Protein AF-A0A941UUK5-F1 (afdb_monomer_lite)

Structure (mmCIF, N/CA/C/O backbone):
data_AF-A0A941UUK5-F1
#
_entry.id   AF-A0A941UUK5-F1
#
loop_
_atom_site.group_PDB
_atom_site.id
_atom_site.type_symbol
_atom_site.label_atom_id
_atom_site.label_alt_id
_atom_site.label_comp_id
_atom_site.label_asym_id
_atom_site.label_entity_id
_atom_site.label_seq_id
_atom_site.pdbx_PDB_ins_code
_atom_site.Cartn_x
_atom_site.Cartn_y
_atom_site.Cartn_z
_atom_site.occupancy
_atom_site.B_iso_or_equiv
_atom_site.auth_seq_id
_atom_site.auth_comp_id
_atom_site.auth_asym_id
_atom_site.auth_atom_id
_atom_site.pdbx_PDB_model_num
ATOM 1 N N . TYR A 1 1 ? -1.372 -1.825 -14.843 1.00 86.50 1 TYR A N 1
ATOM 2 C CA . TYR A 1 1 ? -0.779 -2.396 -13.615 1.00 86.50 1 TYR A CA 1
ATOM 3 C C . TYR A 1 1 ? -0.607 -1.377 -12.485 1.00 86.50 1 TYR A C 1
ATOM 5 O O . TYR A 1 1 ? -0.896 -1.722 -11.349 1.00 86.50 1 TYR A O 1
ATOM 13 N N . TYR A 1 2 ? -0.252 -0.115 -12.772 1.00 86.19 2 TYR A N 1
ATOM 14 C CA . TYR A 1 2 ? 0.010 0.925 -11.758 1.00 86.19 2 TYR A CA 1
ATOM 15 C C . TYR A 1 2 ? -1.061 1.099 -10.662 1.00 86.19 2 TYR A C 1
ATOM 17 O O . TYR A 1 2 ? -0.736 1.144 -9.480 1.00 86.19 2 TYR A O 1
ATOM 25 N N . PHE A 1 3 ? -2.349 1.121 -11.027 1.00 86.19 3 PHE A N 1
ATOM 26 C CA . PHE A 1 3 ? -3.446 1.306 -10.064 1.00 86.19 3 PHE A CA 1
ATOM 27 C C . PHE A 1 3 ? -3.475 0.260 -8.939 1.00 86.19 3 PHE A C 1
ATOM 29 O O . PHE A 1 3 ? -3.938 0.561 -7.843 1.00 86.19 3 PHE A O 1
ATOM 36 N N . LYS A 1 4 ? -2.952 -0.951 -9.179 1.00 85.44 4 LYS A N 1
ATOM 37 C CA . LYS A 1 4 ? -2.885 -2.010 -8.163 1.00 85.44 4 LYS A CA 1
ATOM 38 C C . LYS A 1 4 ? -1.909 -1.673 -7.042 1.00 85.44 4 LYS A C 1
ATOM 40 O O . LYS A 1 4 ? -2.146 -2.052 -5.902 1.00 85.44 4 LYS A O 1
ATOM 45 N N . LEU A 1 5 ? -0.850 -0.923 -7.346 1.00 86.62 5 LEU A N 1
ATOM 46 C CA . LEU A 1 5 ? 0.115 -0.461 -6.348 1.00 86.62 5 LEU A CA 1
ATOM 47 C C . LEU A 1 5 ? -0.445 0.681 -5.499 1.00 86.62 5 LEU A C 1
ATOM 49 O O . LEU A 1 5 ? -0.083 0.803 -4.333 1.00 86.62 5 LEU A O 1
ATOM 53 N N . MET A 1 6 ? -1.368 1.460 -6.066 1.00 84.19 6 MET A N 1
ATOM 54 C CA . MET A 1 6 ? -2.060 2.552 -5.377 1.00 84.19 6 MET A CA 1
ATOM 55 C C . MET A 1 6 ? -3.230 2.069 -4.503 1.00 84.19 6 MET A C 1
ATOM 57 O O . MET A 1 6 ? -3.720 2.815 -3.659 1.00 84.19 6 MET A O 1
ATOM 61 N N . ALA A 1 7 ? -3.675 0.820 -4.670 1.00 78.25 7 ALA A N 1
ATOM 62 C CA . ALA A 1 7 ? -4.775 0.217 -3.917 1.00 78.25 7 ALA A CA 1
ATOM 63 C C . ALA A 1 7 ? -4.321 -0.337 -2.548 1.00 78.25 7 ALA A C 1
ATOM 65 O O . ALA A 1 7 ? -4.520 -1.512 -2.236 1.00 78.25 7 ALA A O 1
ATOM 66 N N . GLY A 1 8 ? -3.685 0.506 -1.734 1.00 73.25 8 GLY A N 1
ATOM 67 C CA . GLY A 1 8 ? -3.277 0.166 -0.369 1.00 73.25 8 GLY A CA 1
ATOM 68 C C . GLY A 1 8 ? -4.446 0.206 0.620 1.00 73.25 8 GLY A C 1
ATOM 69 O O . GLY A 1 8 ? -5.397 0.975 0.460 1.00 73.25 8 GLY A O 1
ATOM 70 N N . LYS A 1 9 ? -4.371 -0.607 1.678 1.00 75.94 9 LYS A N 1
ATOM 71 C CA . LYS A 1 9 ? -5.340 -0.562 2.782 1.00 75.94 9 LYS A CA 1
ATOM 72 C C . LYS A 1 9 ? -5.107 0.709 3.592 1.00 75.94 9 LYS A C 1
ATOM 74 O O . LYS A 1 9 ? -4.053 0.823 4.190 1.00 75.94 9 LYS A O 1
ATOM 79 N N . ASP A 1 10 ? -6.090 1.606 3.657 1.00 85.31 10 ASP A N 1
ATOM 80 C CA . ASP A 1 10 ? -6.024 2.837 4.455 1.00 85.31 10 ASP A CA 1
ATOM 81 C C . ASP A 1 10 ? -6.807 2.770 5.765 1.00 85.31 10 ASP A C 1
ATOM 83 O O . ASP A 1 10 ? -7.985 2.423 5.771 1.00 85.31 10 ASP A O 1
ATOM 87 N N . GLU A 1 11 ? -6.154 3.124 6.872 1.00 88.69 11 GLU A N 1
ATOM 88 C CA . GLU A 1 11 ? -6.708 3.177 8.221 1.00 88.69 11 GLU A CA 1
ATOM 89 C C . GLU A 1 11 ? -7.934 4.090 8.292 1.00 88.69 11 GLU A C 1
ATOM 91 O O . GLU A 1 11 ? -8.930 3.721 8.920 1.00 88.69 11 GLU A O 1
ATOM 96 N N . TYR A 1 12 ? -7.916 5.230 7.593 1.00 90.88 12 TYR A N 1
ATOM 97 C CA . TYR A 1 12 ? -9.076 6.124 7.533 1.00 90.88 12 TYR A CA 1
ATOM 98 C C . TYR A 1 12 ? -10.260 5.485 6.796 1.00 90.88 12 TYR A C 1
ATOM 100 O O . TYR A 1 12 ? -11.416 5.685 7.173 1.00 90.88 12 TYR A O 1
ATOM 108 N N . GLU A 1 13 ? -9.992 4.691 5.756 1.00 90.44 13 GLU A N 1
ATOM 109 C CA . GLU A 1 13 ? -11.035 3.987 5.007 1.00 90.44 13 GLU A CA 1
ATOM 110 C C . GLU A 1 13 ? -11.588 2.794 5.794 1.00 90.44 13 GLU A C 1
ATOM 112 O O . GLU A 1 13 ? -12.802 2.599 5.848 1.00 90.44 13 GLU A O 1
ATOM 117 N N . VAL A 1 14 ? -10.722 2.050 6.489 1.00 89.94 14 VAL A N 1
ATOM 118 C CA . VAL A 1 14 ? -11.133 1.000 7.433 1.00 89.94 14 VAL A CA 1
ATOM 119 C C . VAL A 1 14 ? -12.033 1.586 8.515 1.00 89.94 14 VAL A C 1
ATOM 121 O O . VAL A 1 14 ? -13.084 1.013 8.803 1.00 89.94 14 VAL A O 1
ATOM 124 N N . ALA A 1 15 ? -11.653 2.734 9.079 1.00 92.19 15 ALA A N 1
ATOM 125 C CA . ALA A 1 15 ? -12.443 3.430 10.082 1.00 92.19 15 ALA A CA 1
ATOM 126 C C . ALA A 1 15 ? -13.823 3.820 9.534 1.00 92.19 15 ALA A C 1
ATOM 128 O O . ALA A 1 15 ? -14.835 3.478 10.145 1.00 92.19 15 ALA A O 1
ATOM 129 N N . ARG A 1 16 ? -13.876 4.426 8.338 1.00 92.69 16 ARG A N 1
ATOM 130 C CA . ARG A 1 16 ? -15.130 4.791 7.662 1.00 92.69 16 ARG A CA 1
ATOM 131 C C . ARG A 1 16 ? -16.044 3.582 7.456 1.00 92.69 16 ARG A C 1
ATOM 133 O O . ARG A 1 16 ? -17.231 3.677 7.748 1.00 92.69 16 ARG A O 1
ATOM 140 N N . LEU A 1 17 ? -15.508 2.454 6.988 1.00 90.44 17 LEU A N 1
ATOM 141 C CA . LEU A 1 17 ? -16.277 1.222 6.767 1.00 90.44 17 LEU A CA 1
ATOM 142 C C . LEU A 1 17 ? -16.849 0.626 8.063 1.00 90.44 17 LEU A C 1
ATOM 144 O O . LEU A 1 17 ? -17.898 -0.006 8.029 1.00 90.44 17 LEU A O 1
ATOM 148 N N . HIS A 1 18 ? -16.190 0.829 9.207 1.00 87.31 18 HIS A N 1
ATOM 149 C CA . HIS A 1 18 ? -16.689 0.355 10.504 1.00 87.31 18 HIS A CA 1
ATOM 150 C C . HIS A 1 18 ? -17.625 1.358 11.195 1.00 87.31 18 HIS A C 1
ATOM 152 O O . HIS A 1 18 ? -18.377 0.976 12.096 1.00 87.31 18 HIS A O 1
ATOM 158 N N . SER A 1 19 ? -17.595 2.634 10.797 1.00 89.06 19 SER A N 1
ATOM 159 C CA . SER A 1 19 ? -18.375 3.703 11.426 1.00 89.06 19 SER A CA 1
ATOM 160 C C . SER A 1 19 ? -19.549 4.220 10.588 1.00 89.06 19 SER A C 1
ATOM 162 O O . SER A 1 19 ? -20.345 4.991 11.116 1.00 89.06 19 SER A O 1
ATOM 164 N N . ASN A 1 20 ? -19.684 3.826 9.317 1.00 86.44 20 ASN A N 1
ATOM 165 C CA . ASN A 1 20 ? -20.728 4.323 8.405 1.00 86.44 20 ASN A CA 1
ATOM 166 C C . ASN A 1 20 ? -22.153 3.817 8.702 1.00 86.44 20 ASN A C 1
ATOM 168 O O . ASN A 1 20 ? -23.089 4.259 8.050 1.00 86.44 20 ASN A O 1
ATOM 172 N N . GLY A 1 21 ? -22.326 2.912 9.666 1.00 83.94 21 GLY A N 1
ATOM 173 C CA . GLY A 1 21 ? -23.629 2.352 10.037 1.00 83.94 21 GLY A CA 1
ATOM 174 C C . GLY A 1 21 ? -23.920 1.004 9.382 1.00 83.94 21 GLY A C 1
ATOM 175 O O . GLY A 1 21 ? -24.414 0.120 10.078 1.00 83.94 21 GLY A O 1
ATOM 176 N N . ASP A 1 22 ? -23.500 0.794 8.131 1.00 88.25 22 ASP A N 1
ATOM 177 C CA . ASP A 1 22 ? -23.718 -0.459 7.388 1.00 88.25 22 ASP A CA 1
ATOM 178 C C . ASP A 1 22 ? -23.191 -1.682 8.141 1.00 88.25 22 ASP A C 1
ATOM 180 O O . ASP A 1 22 ? -23.836 -2.727 8.180 1.00 88.25 22 ASP A O 1
ATOM 184 N N . PHE A 1 23 ? -22.018 -1.551 8.771 1.00 87.06 23 PHE A N 1
ATOM 185 C CA . PHE A 1 23 ? -21.443 -2.625 9.578 1.00 87.06 23 PHE A CA 1
ATOM 186 C C . PHE A 1 23 ? -22.370 -3.038 10.726 1.00 87.06 23 PHE A C 1
ATOM 188 O O . PHE A 1 23 ? -22.579 -4.227 10.935 1.00 87.06 23 PHE A O 1
ATOM 195 N N . LEU A 1 24 ? -22.952 -2.077 11.452 1.00 84.69 24 LEU A N 1
ATOM 196 C CA . LEU A 1 24 ? -23.868 -2.404 12.544 1.00 84.69 24 LEU A CA 1
ATOM 197 C C . LEU A 1 24 ? -25.200 -2.938 12.045 1.00 84.69 24 LEU A C 1
ATOM 199 O O . LEU A 1 24 ? -25.714 -3.857 12.667 1.00 84.69 24 LEU A O 1
ATOM 203 N N . ALA A 1 25 ? -25.735 -2.383 10.957 1.00 87.19 25 ALA A N 1
ATOM 204 C CA . ALA A 1 25 ? -26.975 -2.873 10.367 1.00 87.19 25 ALA A CA 1
ATOM 205 C C . ALA A 1 25 ? -26.843 -4.361 10.011 1.00 87.19 25 ALA A C 1
ATOM 207 O O . ALA A 1 25 ? -27.662 -5.170 10.421 1.00 87.19 25 ALA A O 1
ATOM 208 N N . ARG A 1 26 ? -25.726 -4.750 9.382 1.00 88.62 26 ARG A N 1
ATOM 209 C CA . ARG A 1 26 ? -25.441 -6.159 9.068 1.00 88.62 26 ARG A CA 1
ATOM 210 C C . ARG A 1 26 ? -25.321 -7.054 10.298 1.00 88.62 26 ARG A C 1
ATOM 212 O O . ARG A 1 26 ? -25.679 -8.221 10.216 1.00 88.62 26 ARG A O 1
ATOM 219 N N . ILE A 1 27 ? -24.772 -6.544 11.400 1.00 87.88 27 ILE A N 1
ATOM 220 C CA . ILE A 1 27 ? -24.703 -7.303 12.654 1.00 87.88 27 ILE A CA 1
ATOM 221 C C . ILE A 1 27 ? -26.108 -7.457 13.247 1.00 87.88 27 ILE A C 1
ATOM 223 O O . ILE A 1 27 ? -26.466 -8.562 13.632 1.00 87.88 27 ILE A O 1
ATOM 227 N N . ALA A 1 28 ? -26.903 -6.387 13.277 1.00 87.19 28 ALA A N 1
ATOM 228 C CA . ALA A 1 28 ? -28.270 -6.421 13.793 1.00 87.19 28 ALA A CA 1
ATOM 229 C C . ALA A 1 28 ? -29.183 -7.357 12.980 1.00 87.19 28 ALA A C 1
ATOM 231 O O . ALA A 1 28 ? -30.036 -8.018 13.557 1.00 87.19 28 ALA A O 1
ATOM 232 N N . ASP A 1 29 ? -28.966 -7.465 11.666 1.00 90.75 29 ASP A N 1
ATOM 233 C CA . ASP A 1 29 ? -29.703 -8.398 10.802 1.00 90.75 29 ASP A CA 1
ATOM 234 C C . ASP A 1 29 ? -29.306 -9.870 11.020 1.00 90.75 29 ASP A C 1
ATOM 236 O O . ASP A 1 29 ? -30.082 -10.772 10.713 1.00 90.75 29 ASP A O 1
ATOM 240 N N . GLN A 1 30 ? -28.083 -10.139 11.490 1.00 91.12 30 GLN A N 1
ATOM 241 C CA . GLN A 1 30 ? -27.553 -11.504 11.639 1.00 91.12 30 GLN A CA 1
ATOM 242 C C . GLN A 1 30 ? -27.680 -12.062 13.056 1.00 91.12 30 GLN A C 1
ATOM 244 O O . GLN A 1 30 ? -27.651 -13.281 13.229 1.00 91.12 30 GLN A O 1
ATOM 249 N N . PHE A 1 31 ? -27.765 -11.195 14.062 1.00 88.62 31 PHE A N 1
ATOM 250 C CA . PHE A 1 31 ? -27.729 -11.582 15.466 1.00 88.62 31 PHE A CA 1
ATOM 251 C C . PHE A 1 31 ? -28.928 -10.997 16.211 1.00 88.62 31 PHE A C 1
ATOM 253 O O . PHE A 1 31 ? -29.133 -9.786 16.226 1.00 88.62 31 PHE A O 1
ATOM 260 N N . GLU A 1 32 ? -29.689 -11.867 16.870 1.00 83.75 32 GLU A N 1
ATOM 261 C CA . GLU A 1 32 ? -30.807 -11.490 17.736 1.00 83.75 32 GLU A CA 1
ATOM 262 C C . GLU A 1 32 ? -30.351 -11.349 19.202 1.00 83.75 32 GLU A C 1
ATOM 264 O O . GLU A 1 32 ? -29.431 -12.035 19.653 1.00 83.75 32 GLU A O 1
ATOM 269 N N . GLY A 1 33 ? -31.030 -10.486 19.965 1.00 83.12 33 GLY A N 1
ATOM 270 C CA . GLY A 1 33 ? -30.818 -10.314 21.407 1.00 83.12 33 GLY A CA 1
ATOM 271 C C . GLY A 1 33 ? -29.714 -9.323 21.797 1.00 83.12 33 GLY A C 1
ATOM 272 O O . GLY A 1 33 ? -29.219 -8.547 20.981 1.00 83.12 33 GLY A O 1
ATOM 273 N N . ASP A 1 34 ? -29.346 -9.336 23.080 1.00 81.50 34 ASP A N 1
ATOM 274 C CA . ASP A 1 34 ? -28.306 -8.464 23.630 1.00 81.50 34 ASP A CA 1
ATOM 275 C C . ASP A 1 34 ? -26.912 -9.008 23.288 1.00 81.50 34 ASP A C 1
ATOM 277 O O . ASP A 1 34 ? -26.465 -10.019 23.834 1.00 81.50 34 ASP A O 1
ATOM 281 N N . TYR A 1 35 ? -26.188 -8.322 22.402 1.00 84.56 35 TYR A N 1
ATOM 282 C CA . TYR A 1 35 ? -24.817 -8.679 22.035 1.00 84.56 35 TYR A CA 1
ATOM 283 C C . TYR A 1 35 ? -23.822 -7.563 22.354 1.00 84.56 35 TYR A C 1
ATOM 285 O O . TYR A 1 35 ? -24.109 -6.369 22.280 1.00 84.56 35 TYR A O 1
ATOM 293 N N . THR A 1 36 ? -22.591 -7.963 22.676 1.00 84.81 36 THR A N 1
ATOM 294 C CA . THR A 1 36 ? -21.471 -7.037 22.874 1.00 84.81 36 THR A CA 1
ATOM 295 C C . THR A 1 36 ? -20.460 -7.198 21.752 1.00 84.81 36 THR A C 1
ATOM 297 O O . THR A 1 36 ? -19.913 -8.277 21.538 1.00 84.81 36 THR A O 1
ATOM 300 N N . LEU A 1 37 ? -20.159 -6.102 21.059 1.00 88.25 37 LEU A N 1
ATOM 301 C CA . LEU A 1 37 ? -19.158 -6.098 19.999 1.00 88.25 37 LEU A CA 1
ATOM 302 C C . LEU A 1 37 ? -17.749 -5.984 20.572 1.00 88.25 37 LEU A C 1
ATOM 304 O O . LEU A 1 37 ? -17.434 -5.027 21.288 1.00 88.25 37 LEU A O 1
ATOM 308 N N . ARG A 1 38 ? -16.889 -6.925 20.187 1.00 90.50 38 ARG A N 1
ATOM 309 C CA . ARG A 1 38 ? -15.451 -6.888 20.454 1.00 90.50 38 ARG A CA 1
ATOM 310 C C . ARG A 1 38 ? -14.680 -6.831 19.141 1.00 90.50 38 ARG A C 1
ATOM 312 O O . ARG A 1 38 ? -14.993 -7.539 18.188 1.00 90.50 38 ARG A O 1
ATOM 319 N N . TYR A 1 39 ? -13.677 -5.965 19.092 1.00 90.56 39 TYR A N 1
ATOM 320 C CA . TYR A 1 39 ? -12.850 -5.711 17.919 1.00 90.56 39 TYR A CA 1
ATOM 321 C C . TYR A 1 39 ? -11.468 -6.330 18.118 1.00 90.56 39 TYR A C 1
ATOM 323 O O . TYR A 1 39 ? -10.744 -5.952 19.033 1.00 90.56 39 TYR A O 1
ATOM 331 N N . ASN A 1 40 ? -11.075 -7.244 17.231 1.00 91.44 40 ASN A N 1
ATOM 332 C CA . ASN A 1 40 ? -9.739 -7.842 17.232 1.00 91.44 40 ASN A CA 1
ATOM 333 C C . ASN A 1 40 ? -8.820 -7.073 16.281 1.00 91.44 40 ASN A C 1
ATOM 335 O O . ASN A 1 40 ? -8.871 -7.269 15.063 1.00 91.44 40 ASN A O 1
ATOM 339 N N . LEU A 1 41 ? -7.989 -6.187 16.830 1.00 89.88 41 LEU A N 1
ATOM 340 C CA . LEU A 1 41 ? -7.166 -5.251 16.063 1.00 89.88 41 LEU A CA 1
ATOM 341 C C . LEU A 1 41 ? -5.688 -5.397 16.411 1.00 89.88 41 LEU A C 1
ATOM 343 O O . LEU A 1 41 ? -5.326 -5.684 17.545 1.00 89.88 41 LEU A O 1
ATOM 347 N N . ALA A 1 42 ? -4.829 -5.125 15.436 1.00 88.88 42 ALA A N 1
ATOM 348 C CA . ALA A 1 42 ? -3.413 -4.858 15.658 1.00 88.88 42 ALA A CA 1
ATOM 349 C C . ALA A 1 42 ? -3.147 -3.418 15.190 1.00 88.88 42 ALA A C 1
ATOM 351 O O . ALA A 1 42 ? -2.904 -3.208 14.000 1.00 88.88 42 ALA A O 1
ATOM 352 N N . PRO A 1 43 ? -3.308 -2.408 16.069 1.00 85.44 43 PRO A N 1
ATOM 353 C CA . PRO A 1 43 ? -3.156 -1.010 15.680 1.00 85.44 43 PRO A CA 1
ATOM 354 C C . PRO A 1 43 ? -1.726 -0.732 15.195 1.00 85.44 43 PRO A C 1
ATOM 356 O O . PRO A 1 43 ? -0.783 -1.015 15.930 1.00 85.44 43 PRO A O 1
ATOM 359 N N . PRO A 1 44 ? -1.533 -0.149 14.001 1.00 82.12 44 PRO A N 1
ATOM 360 C CA . PRO A 1 44 ? -0.214 -0.067 13.365 1.00 82.12 44 PRO A CA 1
ATOM 361 C C . PRO A 1 44 ? 0.821 0.733 14.170 1.00 82.12 44 PRO A C 1
ATOM 363 O O . PRO A 1 44 ? 2.015 0.518 14.011 1.00 82.12 44 PRO A O 1
ATOM 366 N N . LEU A 1 45 ? 0.378 1.636 15.049 1.00 83.25 45 LEU A N 1
ATOM 367 C CA . LEU A 1 45 ? 1.262 2.515 15.819 1.00 83.25 45 LEU A CA 1
ATOM 368 C C . LEU A 1 45 ? 1.770 1.903 17.133 1.00 83.25 45 LEU A C 1
ATOM 370 O O . LEU A 1 45 ? 2.778 2.360 17.658 1.00 83.25 45 LEU A O 1
ATOM 374 N N . PHE A 1 46 ? 1.064 0.924 17.702 1.00 84.81 46 PHE A N 1
ATOM 375 C CA . PHE A 1 46 ? 1.359 0.421 19.054 1.00 84.81 46 PHE A CA 1
ATOM 376 C C . PHE A 1 46 ? 0.986 -1.052 19.270 1.00 84.81 46 PHE A C 1
ATOM 378 O O . PHE A 1 46 ? 0.942 -1.523 20.409 1.00 84.81 46 PHE A O 1
ATOM 385 N N . ALA A 1 47 ? 0.694 -1.798 18.203 1.00 86.50 47 ALA A N 1
ATOM 386 C CA . ALA A 1 47 ? 0.532 -3.240 18.296 1.00 86.50 47 ALA A CA 1
ATOM 387 C C . ALA A 1 47 ? 1.813 -3.877 18.837 1.00 86.50 47 ALA A C 1
ATOM 389 O O . ALA A 1 47 ? 2.925 -3.492 18.479 1.00 86.50 47 ALA A O 1
ATOM 390 N N . ARG A 1 48 ? 1.642 -4.887 19.691 1.00 84.12 48 ARG A N 1
ATOM 391 C CA . ARG A 1 48 ? 2.760 -5.720 20.127 1.00 84.12 48 ARG A CA 1
ATOM 392 C C . ARG A 1 48 ? 3.231 -6.573 18.959 1.00 84.12 48 ARG A C 1
ATOM 394 O O . ARG A 1 48 ? 2.410 -7.070 18.189 1.00 84.12 48 ARG A O 1
ATOM 401 N N . THR A 1 49 ? 4.533 -6.787 18.884 1.00 85.75 49 THR A N 1
ATOM 402 C CA . THR A 1 49 ? 5.141 -7.696 17.914 1.00 85.75 49 THR A CA 1
ATOM 403 C C . THR A 1 49 ? 5.369 -9.054 18.567 1.00 85.75 49 THR A C 1
ATOM 405 O O . THR A 1 49 ? 5.844 -9.126 19.702 1.00 85.75 49 THR A O 1
ATOM 408 N N . GLY A 1 50 ? 4.985 -10.123 17.876 1.00 85.38 50 GLY A N 1
ATOM 409 C CA . GLY A 1 50 ? 5.213 -11.499 18.302 1.00 85.38 50 GLY A CA 1
ATOM 410 C C . GLY A 1 50 ? 6.673 -11.923 18.139 1.00 85.38 50 GLY A C 1
ATOM 411 O O . GLY A 1 50 ? 7.497 -11.195 17.586 1.00 85.38 50 GLY A O 1
ATOM 412 N N . ALA A 1 51 ? 6.995 -13.134 18.599 1.00 84.56 51 ALA A N 1
ATOM 413 C CA . ALA A 1 51 ? 8.329 -13.723 18.433 1.00 84.56 51 ALA A CA 1
ATOM 414 C C . ALA A 1 51 ? 8.701 -13.971 16.956 1.00 84.56 51 ALA A C 1
ATOM 416 O O . ALA A 1 51 ? 9.874 -14.061 16.613 1.00 84.56 51 ALA A O 1
ATOM 417 N N . ASP A 1 52 ? 7.697 -14.059 16.087 1.00 82.81 52 ASP A N 1
ATOM 418 C CA . ASP A 1 52 ? 7.796 -14.187 14.633 1.00 82.81 52 ASP A CA 1
ATOM 419 C C . ASP A 1 52 ? 7.972 -12.839 13.907 1.00 82.81 52 ASP A C 1
ATOM 421 O O . ASP A 1 52 ? 8.061 -12.805 12.680 1.00 82.81 52 ASP A O 1
ATOM 425 N N . GLY A 1 53 ? 8.015 -11.721 14.641 1.00 81.88 53 GLY A N 1
ATOM 426 C CA . GLY A 1 53 ? 8.117 -10.383 14.063 1.00 81.88 53 GLY A CA 1
ATOM 427 C C . GLY A 1 53 ? 6.791 -9.823 13.535 1.00 81.88 53 GLY A C 1
ATOM 428 O O . GLY A 1 53 ? 6.791 -8.740 12.949 1.00 81.88 53 GLY A O 1
ATOM 429 N N . LEU A 1 54 ? 5.661 -10.515 13.737 1.00 84.12 54 LEU A N 1
ATOM 430 C CA . LEU A 1 54 ? 4.359 -10.100 13.212 1.00 84.12 54 LEU A CA 1
ATOM 431 C C . LEU A 1 54 ? 3.513 -9.337 14.250 1.00 84.12 54 LEU A C 1
ATOM 433 O O . LEU A 1 54 ? 3.608 -9.607 15.450 1.00 84.12 54 LEU A O 1
ATOM 437 N N . PRO A 1 55 ? 2.643 -8.397 13.822 1.00 85.31 55 PRO A N 1
ATOM 438 C CA . PRO A 1 55 ? 1.718 -7.719 14.727 1.00 85.31 55 PRO A CA 1
ATOM 439 C C . PRO A 1 55 ? 0.713 -8.689 15.366 1.00 85.31 55 PRO A C 1
ATOM 441 O O . PRO A 1 55 ? -0.048 -9.369 14.673 1.00 85.31 55 PRO A O 1
ATOM 444 N N . VAL A 1 56 ? 0.656 -8.699 16.697 1.00 88.50 56 VAL A N 1
ATOM 445 C CA . VAL A 1 56 ? -0.280 -9.517 17.476 1.00 88.50 56 VAL A CA 1
ATOM 446 C C . VAL A 1 56 ? -1.609 -8.782 17.623 1.00 88.50 56 VAL A C 1
ATOM 448 O O . VAL A 1 56 ? -1.667 -7.640 18.090 1.00 88.50 56 VAL A O 1
ATOM 451 N N . LYS A 1 57 ? -2.704 -9.450 17.246 1.00 88.94 57 LYS A N 1
ATOM 452 C CA . LYS A 1 57 ? -4.056 -8.916 17.443 1.00 88.94 57 LYS A CA 1
ATOM 453 C C . LYS A 1 57 ? -4.391 -8.894 18.928 1.00 88.94 57 LYS A C 1
ATOM 455 O O . LYS A 1 57 ? -4.251 -9.898 19.617 1.00 88.94 57 LYS A O 1
ATOM 460 N N . SER A 1 58 ? -4.867 -7.750 19.389 1.00 90.81 58 SER A N 1
ATOM 461 C CA . SER A 1 58 ? -5.420 -7.563 20.722 1.00 90.81 58 SER A CA 1
ATOM 462 C C . SER A 1 58 ? -6.924 -7.354 20.626 1.00 90.81 58 SER A C 1
ATOM 464 O O . SER A 1 58 ? -7.431 -6.807 19.642 1.00 90.81 58 SER A O 1
ATOM 466 N N . GLU A 1 59 ? -7.634 -7.810 21.648 1.00 93.19 59 GLU A N 1
ATOM 467 C CA . GLU A 1 59 ? -9.072 -7.627 21.750 1.00 93.19 59 GLU A CA 1
ATOM 468 C C . GLU A 1 59 ? -9.382 -6.270 22.390 1.00 93.19 59 GLU A C 1
ATOM 470 O O . GLU A 1 59 ? -8.813 -5.899 23.417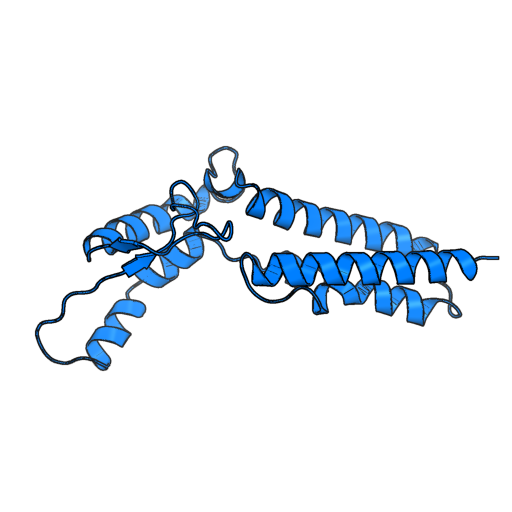 1.00 93.19 59 GLU A O 1
ATOM 475 N N . TYR A 1 60 ? -10.305 -5.533 21.781 1.00 91.31 60 TYR A N 1
ATOM 476 C CA . TYR A 1 60 ? -10.784 -4.250 22.267 1.00 91.31 60 TYR A CA 1
ATOM 477 C C . TYR A 1 60 ? -12.310 -4.248 22.377 1.00 91.31 60 TYR A C 1
ATOM 479 O O . TYR A 1 60 ? -13.014 -4.840 21.559 1.00 91.31 60 TYR A O 1
ATOM 487 N N . GLY A 1 61 ? -12.837 -3.554 23.384 1.00 91.75 61 GLY A N 1
ATOM 488 C CA . GLY A 1 61 ? -14.280 -3.437 23.600 1.00 91.75 61 GLY A CA 1
ATOM 489 C C . GLY A 1 61 ? -14.989 -2.529 22.587 1.00 91.75 61 GLY A C 1
ATOM 490 O O . GLY A 1 61 ? -14.372 -1.894 21.729 1.00 91.75 61 GLY A O 1
ATOM 491 N N . SER A 1 62 ? -16.310 -2.404 22.737 1.00 90.31 62 SER A N 1
ATOM 492 C CA . SER A 1 62 ? -17.173 -1.653 21.810 1.00 90.31 62 SER A CA 1
ATOM 493 C C . SER A 1 62 ? -16.844 -0.155 21.710 1.00 90.31 62 SER A C 1
ATOM 495 O O . SER A 1 62 ? -17.234 0.501 20.745 1.00 90.31 62 SER A O 1
ATOM 497 N N . TRP A 1 63 ? 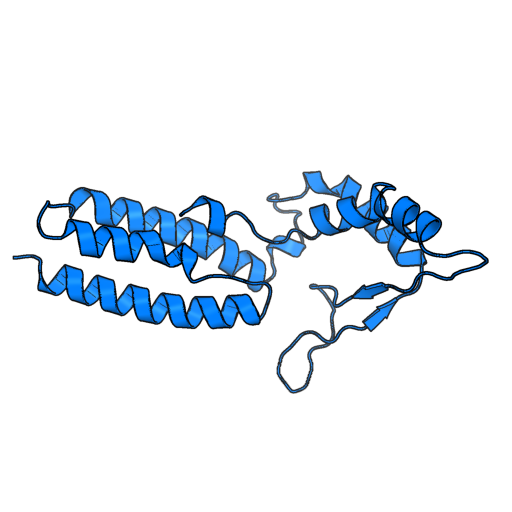-16.080 0.394 22.663 1.00 90.81 63 TRP A N 1
ATOM 498 C CA . TRP A 1 63 ? -15.625 1.788 22.656 1.00 90.81 63 TRP A CA 1
ATOM 499 C C . TRP A 1 63 ? -14.817 2.150 21.398 1.00 90.81 63 TRP A C 1
ATOM 501 O O . TRP A 1 63 ? -14.882 3.296 20.952 1.00 90.81 63 TRP A O 1
ATOM 511 N N . VAL A 1 64 ? -14.150 1.176 20.765 1.00 92.44 64 VAL A N 1
ATOM 512 C CA . VAL A 1 64 ? -13.397 1.351 19.507 1.00 92.44 64 VAL A CA 1
ATOM 513 C C . VAL A 1 64 ? -14.252 1.918 18.378 1.00 92.44 64 VAL A C 1
ATOM 515 O O . VAL A 1 64 ? -13.748 2.638 17.518 1.00 92.44 64 VAL A O 1
ATOM 518 N N . ARG A 1 65 ? -15.566 1.689 18.402 1.00 89.56 65 ARG A N 1
ATOM 519 C CA . ARG A 1 65 ? -16.498 2.315 17.463 1.00 89.56 65 ARG A CA 1
ATOM 520 C C . ARG A 1 65 ? -16.380 3.840 17.436 1.00 89.56 65 ARG A C 1
ATOM 522 O O . ARG A 1 65 ? -16.415 4.445 16.366 1.00 89.56 65 ARG A O 1
ATOM 529 N N . HIS A 1 66 ? -16.235 4.458 18.604 1.00 91.00 66 HIS A N 1
ATOM 530 C CA . HIS A 1 66 ? -16.096 5.908 18.726 1.00 91.00 66 HIS A CA 1
ATOM 531 C C . HIS A 1 66 ? -14.760 6.372 18.145 1.00 91.00 66 HIS A C 1
ATOM 533 O O . HIS A 1 66 ? -14.715 7.382 17.447 1.00 91.00 66 HIS A O 1
ATOM 539 N N . VAL A 1 67 ? -13.699 5.585 18.347 1.00 92.50 67 VAL A N 1
ATOM 540 C CA . VAL A 1 67 ? -12.381 5.829 17.748 1.00 92.50 67 VAL A CA 1
ATOM 541 C C . VAL A 1 67 ? -12.453 5.766 16.226 1.00 92.50 67 VAL A C 1
ATOM 543 O O . VAL A 1 67 ? -11.968 6.680 15.567 1.00 92.50 67 VAL A O 1
ATOM 546 N N . PHE A 1 68 ? -13.110 4.753 15.651 1.00 93.06 68 PHE A N 1
ATOM 547 C CA . PHE A 1 68 ? -13.310 4.678 14.202 1.00 93.06 68 PHE A CA 1
ATOM 548 C C . PHE A 1 68 ? -14.153 5.838 13.666 1.00 93.06 68 PHE A C 1
ATOM 550 O O . PHE A 1 68 ? -13.788 6.429 12.655 1.00 93.06 68 PHE A O 1
ATOM 557 N N . SER A 1 69 ? -15.224 6.227 14.361 1.00 91.81 69 SER A N 1
ATOM 558 C CA . SER A 1 69 ? -16.027 7.396 13.976 1.00 91.81 69 SER A CA 1
ATOM 559 C C . SER A 1 69 ? -15.202 8.687 13.962 1.00 91.81 69 SER A C 1
ATOM 561 O O . SER A 1 69 ? -15.326 9.501 13.046 1.00 91.81 69 SER A O 1
ATOM 563 N N . LEU A 1 70 ? -14.311 8.861 14.942 1.00 93.44 70 LEU A N 1
ATOM 564 C CA . LEU A 1 70 ? -13.407 10.004 15.003 1.00 93.44 70 LEU A CA 1
ATOM 565 C C . LEU A 1 70 ? -12.350 9.956 13.889 1.00 93.44 70 LEU A C 1
ATOM 567 O O . LEU A 1 70 ? -12.197 10.925 13.149 1.00 93.44 70 LEU A O 1
ATOM 571 N N . LEU A 1 71 ? -11.668 8.820 13.720 1.00 92.94 71 LEU A N 1
ATOM 572 C CA . LEU A 1 71 ? -10.678 8.603 12.659 1.00 92.94 71 LEU A CA 1
ATOM 573 C C . LEU A 1 71 ? -11.274 8.847 11.270 1.0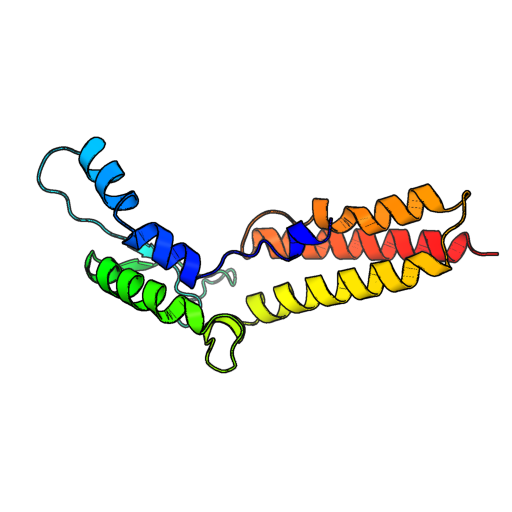0 92.94 71 LEU A C 1
ATOM 575 O O . LEU A 1 71 ? -10.650 9.517 10.455 1.00 92.94 71 LEU A O 1
ATOM 579 N N . ALA A 1 72 ? -12.497 8.382 11.008 1.00 92.88 72 ALA A N 1
ATOM 580 C CA . ALA A 1 72 ? -13.166 8.581 9.724 1.00 92.88 72 ALA A CA 1
ATOM 581 C C . ALA A 1 72 ? -13.331 10.071 9.367 1.00 92.88 72 ALA A C 1
ATOM 583 O O . ALA A 1 72 ? -13.204 10.439 8.198 1.00 92.88 72 ALA A O 1
ATOM 584 N N . LYS A 1 73 ? -13.553 10.943 10.363 1.00 92.56 73 LYS A N 1
ATOM 585 C CA . LYS A 1 73 ? -13.631 12.404 10.170 1.00 92.56 73 LYS A CA 1
ATOM 586 C C . LYS A 1 73 ? -12.274 13.027 9.849 1.00 92.56 73 LYS A C 1
ATOM 588 O O . LYS A 1 73 ? -12.223 14.028 9.145 1.00 92.56 73 LYS A O 1
ATOM 593 N N . PHE A 1 74 ? -11.183 12.416 10.303 1.00 93.69 74 PHE A N 1
ATOM 594 C CA . PHE A 1 74 ? -9.812 12.842 10.015 1.00 93.69 74 PHE A CA 1
ATOM 595 C C . PHE A 1 74 ? -9.258 12.308 8.689 1.00 93.69 74 PHE A C 1
ATOM 597 O O . PHE A 1 74 ? -8.075 12.478 8.409 1.00 93.69 74 PHE A O 1
ATOM 604 N N . ARG A 1 75 ? -10.100 11.734 7.818 1.00 90.12 75 ARG A N 1
ATOM 605 C CA . ARG A 1 75 ? -9.702 11.290 6.471 1.00 90.12 75 ARG A CA 1
ATOM 606 C C . ARG A 1 75 ? -9.009 12.383 5.645 1.00 90.12 75 ARG A C 1
ATOM 608 O O . ARG A 1 75 ? -8.189 12.055 4.793 1.00 90.12 75 ARG A O 1
ATOM 615 N N . PHE A 1 76 ? -9.320 13.660 5.873 1.00 91.25 76 PHE A N 1
ATOM 616 C CA . PHE A 1 76 ? -8.675 14.774 5.167 1.00 91.25 76 PHE A CA 1
ATOM 617 C C . PHE A 1 76 ? -7.181 14.929 5.502 1.00 91.25 76 PHE A C 1
ATOM 619 O O . PHE A 1 76 ? -6.473 15.598 4.758 1.00 91.25 76 PHE A O 1
ATOM 626 N N . LEU A 1 77 ? -6.692 14.310 6.586 1.00 92.44 77 LEU A N 1
ATOM 627 C CA . LEU A 1 77 ? -5.267 14.289 6.919 1.00 92.44 77 LEU A CA 1
ATOM 628 C C . LEU A 1 77 ? -4.466 13.365 6.000 1.00 92.44 77 LEU A C 1
ATOM 630 O O . LEU A 1 77 ? -3.248 13.510 5.932 1.00 92.44 77 LEU A O 1
ATOM 634 N N . ARG A 1 78 ? -5.122 12.445 5.284 1.00 88.69 78 ARG A N 1
ATOM 635 C CA . ARG A 1 78 ? -4.472 11.477 4.397 1.00 88.69 78 ARG A CA 1
ATOM 636 C C . ARG A 1 78 ? -3.542 12.165 3.401 1.00 88.69 78 ARG A C 1
ATOM 638 O O . ARG A 1 78 ? -3.968 13.040 2.649 1.00 88.69 78 ARG A O 1
ATOM 645 N N . GLY A 1 79 ? -2.290 11.721 3.358 1.00 85.00 79 GLY A N 1
ATOM 646 C CA . GLY A 1 79 ? -1.282 12.263 2.441 1.00 85.00 79 GLY A CA 1
ATOM 647 C C . GLY A 1 79 ? -0.769 13.661 2.805 1.00 85.00 79 GLY A C 1
ATOM 648 O O . GLY A 1 79 ? 0.039 14.215 2.065 1.00 85.00 79 GLY A O 1
ATOM 649 N N . THR A 1 80 ? -1.198 14.227 3.936 1.00 88.62 80 THR A N 1
ATOM 650 C CA . THR A 1 80 ? -0.630 15.463 4.489 1.00 88.62 80 THR A CA 1
ATOM 651 C C . THR A 1 80 ? 0.522 15.149 5.443 1.00 88.62 80 THR A C 1
ATOM 653 O O . THR A 1 80 ? 0.713 14.009 5.864 1.00 88.62 80 THR A O 1
ATOM 656 N N . MET A 1 81 ? 1.269 16.174 5.859 1.00 91.25 81 MET A N 1
ATOM 657 C CA . MET A 1 81 ? 2.321 16.023 6.876 1.00 91.25 81 MET A CA 1
ATOM 658 C C . MET A 1 81 ? 1.777 15.565 8.244 1.00 91.25 81 MET A C 1
ATOM 660 O O . MET A 1 81 ? 2.540 15.088 9.081 1.00 91.25 81 MET A O 1
ATOM 664 N N . PHE A 1 82 ? 0.469 15.686 8.478 1.00 91.00 82 PHE A N 1
ATOM 665 C CA . PHE A 1 82 ? -0.195 15.263 9.713 1.00 91.00 82 PHE A CA 1
ATOM 666 C C . PHE A 1 82 ? -0.740 13.826 9.645 1.00 91.00 82 PHE A C 1
ATOM 668 O O . PHE A 1 82 ? -1.373 13.361 10.594 1.00 91.00 82 PHE A O 1
ATOM 675 N N . ASP A 1 83 ? -0.504 13.110 8.543 1.00 90.69 83 ASP A N 1
ATOM 676 C CA . ASP A 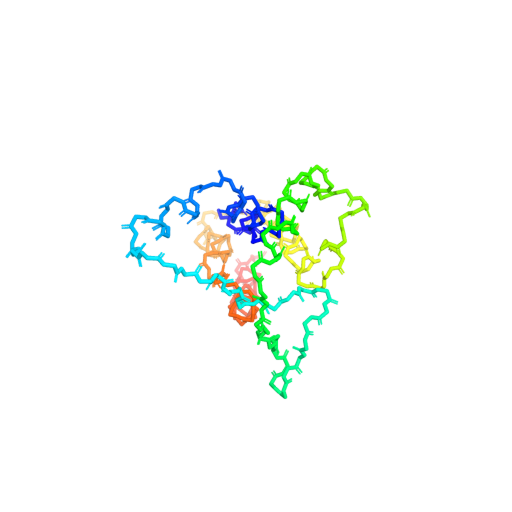1 83 ? -0.851 11.698 8.408 1.00 90.69 83 ASP A CA 1
ATOM 677 C C . ASP A 1 83 ? 0.118 10.824 9.217 1.00 90.69 83 ASP A C 1
ATOM 679 O O . ASP A 1 83 ? 1.177 10.413 8.741 1.00 90.69 83 ASP A O 1
ATOM 683 N N . ILE A 1 84 ? -0.243 10.530 10.465 1.00 90.00 84 ILE A N 1
ATOM 684 C CA . ILE A 1 84 ? 0.590 9.712 11.356 1.00 90.00 84 ILE A CA 1
ATOM 685 C C . ILE A 1 84 ? 0.802 8.282 10.828 1.00 90.00 84 ILE A C 1
ATOM 687 O O . ILE A 1 84 ? 1.841 7.679 11.093 1.00 90.00 84 ILE A O 1
ATOM 691 N N . PHE A 1 85 ? -0.149 7.740 10.058 1.00 88.25 85 PHE A N 1
ATOM 692 C CA . PHE A 1 85 ? -0.061 6.384 9.509 1.00 88.25 85 PHE A CA 1
ATOM 693 C C . PHE A 1 85 ? 0.891 6.320 8.313 1.00 88.25 85 PHE A C 1
ATOM 695 O O . PHE A 1 85 ? 1.555 5.301 8.098 1.00 88.25 85 PHE A O 1
ATOM 702 N N . ALA A 1 86 ? 1.038 7.428 7.583 1.00 86.81 86 ALA A N 1
ATOM 703 C CA . ALA A 1 86 ? 1.975 7.540 6.473 1.00 86.81 86 ALA A CA 1
ATOM 704 C C . ALA A 1 86 ? 3.445 7.365 6.900 1.00 86.81 86 ALA A C 1
ATOM 706 O O . ALA A 1 86 ? 4.263 6.945 6.079 1.00 86.81 86 ALA A O 1
ATOM 707 N N . TYR A 1 87 ? 3.794 7.648 8.159 1.00 88.12 87 TYR A N 1
ATOM 708 C CA . TYR A 1 87 ? 5.168 7.515 8.662 1.00 88.12 87 TYR A CA 1
ATOM 709 C C . TYR A 1 87 ? 5.586 6.081 9.001 1.00 88.12 87 TYR A C 1
ATOM 711 O O . TYR A 1 87 ? 6.765 5.855 9.278 1.00 88.12 87 TYR A O 1
ATOM 719 N N . THR A 1 88 ? 4.665 5.117 8.965 1.00 86.62 88 THR A N 1
ATOM 720 C CA . THR A 1 88 ? 5.011 3.704 9.156 1.00 86.62 88 THR A CA 1
ATOM 721 C C . THR A 1 88 ? 5.891 3.194 8.011 1.00 86.62 88 THR A C 1
ATOM 723 O O . THR A 1 88 ? 5.750 3.615 6.860 1.00 86.62 88 THR A O 1
ATOM 726 N N . GLU A 1 89 ? 6.793 2.258 8.315 1.00 85.56 89 GLU A N 1
ATOM 727 C CA . GLU A 1 89 ? 7.688 1.669 7.309 1.00 85.56 89 GLU A CA 1
ATOM 728 C C . GLU A 1 89 ? 6.912 0.952 6.198 1.00 85.56 89 GLU A C 1
ATOM 730 O O . GLU A 1 89 ? 7.265 1.071 5.026 1.00 85.56 89 GLU A O 1
ATOM 735 N N . GLU A 1 90 ? 5.793 0.300 6.541 1.00 83.75 90 GLU A N 1
ATOM 736 C CA . GLU A 1 90 ? 4.893 -0.295 5.551 1.00 83.75 90 GLU A CA 1
ATOM 737 C C . GLU A 1 90 ? 4.406 0.778 4.570 1.00 83.75 90 GLU A C 1
ATOM 739 O O . GLU A 1 90 ? 4.652 0.653 3.373 1.00 83.75 90 GLU A O 1
ATOM 744 N N . ARG A 1 91 ? 3.827 1.890 5.050 1.00 86.88 91 ARG A N 1
ATOM 745 C CA . ARG A 1 91 ? 3.297 2.948 4.170 1.00 86.88 91 ARG A CA 1
ATOM 746 C C . ARG A 1 91 ? 4.342 3.709 3.377 1.00 86.88 91 ARG A C 1
ATOM 748 O O . ARG A 1 91 ? 4.034 4.165 2.273 1.00 86.88 91 ARG A O 1
ATOM 755 N N . LYS A 1 92 ? 5.558 3.865 3.897 1.00 88.88 92 LYS A N 1
ATOM 756 C CA . LYS A 1 92 ? 6.673 4.405 3.107 1.00 88.88 92 LYS A CA 1
ATOM 757 C C . LYS A 1 92 ? 7.014 3.467 1.953 1.00 88.88 92 LYS A C 1
ATOM 759 O O . LYS A 1 92 ? 7.081 3.925 0.816 1.00 88.88 92 LYS A O 1
ATOM 764 N N . ALA A 1 93 ? 7.139 2.168 2.227 1.00 88.75 93 ALA A N 1
ATOM 765 C CA . ALA A 1 93 ? 7.433 1.167 1.208 1.00 88.75 93 ALA A CA 1
ATOM 766 C C . ALA A 1 93 ? 6.319 1.055 0.153 1.00 88.75 93 ALA A C 1
ATOM 768 O O . ALA A 1 93 ? 6.622 0.939 -1.032 1.00 88.75 93 ALA A O 1
ATOM 769 N N . GLU A 1 94 ? 5.036 1.138 0.539 1.00 88.19 94 GLU A N 1
ATOM 770 C CA . GLU A 1 94 ? 3.927 1.106 -0.431 1.00 88.19 94 GLU A CA 1
ATOM 771 C C . GLU A 1 94 ? 3.977 2.291 -1.408 1.00 88.19 94 GLU A C 1
ATOM 773 O O . GLU A 1 94 ? 3.743 2.109 -2.603 1.00 88.19 94 GLU A O 1
ATOM 778 N N . ARG A 1 95 ? 4.282 3.497 -0.905 1.00 88.38 95 ARG A N 1
ATOM 779 C CA . ARG A 1 95 ? 4.391 4.713 -1.725 1.00 88.38 95 ARG A CA 1
ATOM 780 C C . ARG A 1 95 ? 5.619 4.674 -2.628 1.00 88.38 95 ARG A C 1
ATOM 782 O O . ARG A 1 95 ? 5.479 4.880 -3.829 1.00 88.38 95 ARG A O 1
ATOM 789 N N . ALA A 1 96 ? 6.776 4.316 -2.070 1.00 91.31 96 ALA A N 1
ATOM 790 C CA . ALA A 1 96 ? 8.007 4.144 -2.836 1.00 91.31 96 ALA A CA 1
ATOM 791 C C . ALA A 1 96 ? 7.818 3.138 -3.980 1.00 91.31 96 ALA A C 1
ATOM 793 O O . ALA A 1 96 ? 8.182 3.422 -5.112 1.00 91.31 96 ALA A O 1
ATOM 794 N N . LEU A 1 97 ? 7.143 2.012 -3.726 1.00 92.00 97 LEU A N 1
ATOM 795 C CA . LEU A 1 97 ? 6.865 1.003 -4.749 1.00 92.00 97 LEU A CA 1
ATOM 796 C C . LEU A 1 97 ? 6.061 1.553 -5.940 1.00 92.00 97 LEU A C 1
ATOM 798 O O . LEU A 1 97 ? 6.300 1.145 -7.077 1.00 92.00 97 LEU A O 1
ATOM 802 N N . ALA A 1 98 ? 5.107 2.456 -5.701 1.00 91.88 98 ALA A N 1
ATOM 803 C CA . ALA A 1 98 ? 4.369 3.105 -6.779 1.00 91.88 98 ALA A CA 1
ATOM 804 C C . ALA A 1 98 ? 5.295 4.015 -7.608 1.00 91.88 98 ALA A C 1
ATOM 806 O O . ALA A 1 98 ? 5.362 3.872 -8.831 1.00 91.88 98 ALA A O 1
ATOM 807 N N . ASP A 1 99 ? 6.058 4.887 -6.952 1.00 93.44 99 ASP A N 1
ATOM 808 C CA . ASP A 1 99 ? 6.971 5.816 -7.630 1.00 93.44 99 ASP A CA 1
ATOM 809 C C . ASP A 1 99 ? 8.081 5.083 -8.402 1.00 93.44 99 ASP A C 1
ATOM 811 O O . ASP A 1 99 ? 8.403 5.428 -9.543 1.00 93.44 99 ASP A O 1
ATOM 815 N N . GLU A 1 100 ? 8.620 4.012 -7.823 1.00 94.44 100 GLU A N 1
ATOM 816 C CA . GLU A 1 100 ? 9.598 3.142 -8.469 1.00 94.44 100 GLU A CA 1
ATOM 817 C C . GLU A 1 100 ? 9.017 2.458 -9.705 1.00 94.44 100 GLU A C 1
ATOM 819 O O . GLU A 1 100 ? 9.652 2.458 -10.757 1.00 94.44 100 GLU A O 1
ATOM 824 N N . TYR A 1 101 ? 7.794 1.924 -9.624 1.00 95.56 101 TYR A N 1
ATOM 825 C CA . TYR A 1 101 ? 7.136 1.326 -10.785 1.00 95.56 101 TYR A CA 1
ATOM 826 C C . TYR A 1 101 ? 6.902 2.355 -11.894 1.00 95.56 101 TYR A C 1
ATOM 828 O O . TYR A 1 101 ? 7.089 2.051 -13.074 1.00 95.56 101 TYR A O 1
ATOM 836 N N . ARG A 1 102 ? 6.497 3.580 -11.540 1.00 95.06 102 ARG A N 1
ATOM 837 C CA . ARG A 1 102 ? 6.344 4.663 -12.515 1.00 95.06 102 ARG A CA 1
ATOM 838 C C . ARG A 1 102 ? 7.670 4.938 -13.226 1.00 95.06 102 ARG A C 1
ATOM 840 O O . ARG A 1 102 ? 7.707 4.924 -14.454 1.00 95.06 102 ARG A O 1
ATOM 847 N N . THR A 1 103 ? 8.741 5.118 -12.456 1.00 96.19 103 THR A N 1
ATOM 848 C CA . THR A 1 103 ? 10.096 5.365 -12.972 1.00 96.19 103 THR A CA 1
ATOM 849 C C . THR A 1 103 ? 10.569 4.215 -13.863 1.00 96.19 103 THR A C 1
ATOM 851 O O . THR A 1 103 ? 11.107 4.435 -14.947 1.00 96.19 103 THR A O 1
ATOM 854 N N . LEU A 1 104 ? 10.309 2.974 -13.446 1.00 95.44 104 LEU A N 1
ATOM 855 C CA . LEU A 1 104 ? 10.607 1.775 -14.217 1.00 95.44 104 LEU A CA 1
ATOM 856 C C . LEU A 1 104 ? 9.902 1.813 -15.574 1.00 95.44 104 LEU A C 1
ATOM 858 O O . LEU A 1 104 ? 10.564 1.680 -16.599 1.00 95.44 104 LEU A O 1
ATOM 862 N N . VAL A 1 105 ? 8.588 2.044 -15.607 1.00 95.31 105 VAL A N 1
ATOM 863 C CA . VAL A 1 105 ? 7.840 2.129 -16.870 1.00 95.31 105 VAL A CA 1
ATOM 864 C C . VAL A 1 105 ? 8.380 3.250 -17.756 1.00 95.31 105 VAL A C 1
ATOM 866 O O . VAL A 1 105 ? 8.634 3.000 -18.932 1.00 95.31 105 VAL A O 1
ATOM 869 N N . GLU A 1 106 ? 8.615 4.444 -17.206 1.00 96.31 106 GLU A N 1
ATOM 870 C CA . GLU A 1 106 ? 9.194 5.578 -17.940 1.00 96.31 106 GLU A CA 1
ATOM 871 C C . GLU A 1 106 ? 10.567 5.225 -18.550 1.00 96.31 106 GLU A C 1
ATOM 873 O O . GLU A 1 106 ? 10.833 5.581 -19.698 1.00 96.31 106 GLU A O 1
ATOM 878 N N . SER A 1 107 ? 11.396 4.439 -17.851 1.00 94.88 107 SER A N 1
ATOM 879 C CA . SER A 1 107 ? 12.694 3.961 -18.359 1.00 94.88 107 SER A CA 1
ATOM 880 C C . SER A 1 107 ? 12.596 2.881 -19.449 1.00 94.88 107 SER A C 1
ATOM 882 O O . SER A 1 107 ? 13.505 2.743 -20.271 1.00 94.88 107 SER A O 1
ATOM 884 N N . LEU A 1 108 ? 11.502 2.111 -19.483 1.00 94.19 108 LEU A N 1
ATOM 885 C CA . LEU A 1 108 ? 11.287 1.044 -20.466 1.00 94.19 108 LEU A CA 1
ATOM 886 C C . LEU A 1 108 ? 10.761 1.580 -21.801 1.00 94.19 108 LEU A C 1
ATOM 888 O O . LEU A 1 108 ? 11.101 1.026 -22.846 1.00 94.19 108 LEU A O 1
ATOM 892 N N . LEU A 1 109 ? 9.966 2.656 -21.777 1.00 93.00 109 LEU A N 1
ATOM 893 C CA . LEU A 1 109 ? 9.388 3.279 -22.975 1.00 93.00 109 LEU A CA 1
ATOM 894 C C . LEU A 1 109 ? 10.417 3.569 -24.088 1.00 93.00 109 LEU A C 1
ATOM 896 O O . LEU A 1 109 ? 10.181 3.131 -25.214 1.00 93.00 109 LEU A O 1
ATOM 900 N N . PRO A 1 110 ? 11.567 4.227 -23.829 1.00 93.19 110 PRO A N 1
ATOM 901 C CA . PRO A 1 110 ? 12.553 4.505 -24.878 1.00 93.19 110 PRO A CA 1
ATOM 902 C C . PRO A 1 110 ? 13.298 3.255 -25.372 1.00 93.19 110 PRO A C 1
ATOM 904 O O . PRO A 1 110 ? 13.907 3.287 -26.436 1.00 93.19 110 PRO A O 1
ATOM 907 N N . ARG A 1 111 ? 13.265 2.148 -24.619 1.00 89.38 111 ARG A N 1
ATOM 908 C CA . ARG A 1 111 ? 13.944 0.883 -24.957 1.00 89.38 111 ARG A CA 1
ATOM 909 C C . ARG A 1 111 ? 13.048 -0.071 -25.754 1.00 89.38 111 ARG A C 1
ATOM 911 O O . ARG A 1 111 ? 13.483 -1.172 -26.102 1.00 89.38 111 ARG A O 1
ATOM 918 N N . MET A 1 112 ? 11.797 0.312 -26.002 1.00 92.06 112 MET A N 1
ATOM 919 C CA . MET A 1 112 ? 10.779 -0.560 -26.571 1.00 92.06 112 MET A CA 1
ATOM 920 C C . MET A 1 112 ? 11.001 -0.809 -28.064 1.00 92.06 112 MET A C 1
ATOM 922 O O . MET A 1 112 ? 11.037 0.110 -28.876 1.00 92.06 112 MET A O 1
ATOM 926 N N . THR A 1 113 ? 11.094 -2.084 -28.429 1.00 92.31 113 THR A N 1
ATOM 927 C CA . THR A 1 113 ? 11.185 -2.572 -29.809 1.00 92.31 113 THR A CA 1
ATOM 928 C C . THR A 1 113 ? 10.231 -3.749 -29.996 1.00 92.31 113 THR A C 1
ATOM 930 O O . THR A 1 113 ? 9.830 -4.398 -29.030 1.00 92.31 113 THR A O 1
ATOM 933 N N . ALA A 1 114 ? 9.889 -4.089 -31.240 1.00 92.50 114 ALA A N 1
ATOM 934 C CA . ALA A 1 114 ? 9.038 -5.252 -31.511 1.00 92.50 114 ALA A CA 1
ATOM 935 C C . ALA A 1 114 ? 9.639 -6.569 -30.969 1.00 92.50 114 ALA A C 1
ATOM 937 O O . ALA A 1 114 ? 8.905 -7.443 -30.516 1.00 92.50 114 ALA A O 1
ATOM 938 N N . ALA A 1 115 ? 10.973 -6.690 -30.960 1.00 91.38 115 ALA A N 1
ATOM 939 C CA . ALA A 1 115 ? 11.678 -7.895 -30.526 1.00 91.38 115 ALA A CA 1
ATOM 940 C C . ALA A 1 115 ? 11.685 -8.095 -28.998 1.00 91.38 115 ALA A C 1
ATOM 942 O O . ALA A 1 115 ? 11.691 -9.231 -28.523 1.00 91.38 115 ALA A O 1
ATOM 943 N N . ASN A 1 116 ? 11.683 -7.009 -28.217 1.00 92.88 116 ASN A N 1
ATOM 944 C CA . ASN A 1 116 ? 11.731 -7.065 -26.750 1.00 92.88 116 ASN A CA 1
ATOM 945 C C . ASN A 1 116 ? 10.391 -6.730 -26.068 1.00 92.88 116 ASN A C 1
ATOM 947 O O . ASN A 1 116 ? 10.290 -6.824 -24.842 1.00 92.88 116 ASN A O 1
ATOM 951 N N . LEU A 1 117 ? 9.353 -6.414 -26.851 1.00 93.69 117 LEU A N 1
ATOM 952 C CA . LEU A 1 117 ? 8.012 -6.099 -26.361 1.00 93.69 117 LEU A CA 1
ATOM 953 C C . LEU A 1 117 ? 7.448 -7.158 -25.390 1.00 93.69 117 LEU A C 1
ATOM 955 O O . LEU A 1 117 ? 6.943 -6.757 -24.340 1.00 93.69 117 LEU A O 1
ATOM 959 N N . PRO A 1 118 ? 7.573 -8.484 -25.633 1.00 94.62 118 PRO A N 1
ATOM 960 C CA . PRO A 1 118 ? 7.089 -9.483 -24.676 1.00 94.62 118 PRO A CA 1
ATOM 961 C C . PRO A 1 118 ? 7.774 -9.389 -23.305 1.00 94.62 118 PRO A C 1
ATOM 963 O O . PRO A 1 118 ? 7.116 -9.512 -22.273 1.00 94.62 118 PRO A O 1
ATOM 966 N N . THR A 1 119 ? 9.084 -9.121 -23.279 1.00 95.00 119 THR A N 1
ATOM 967 C CA . THR A 1 119 ? 9.855 -8.958 -22.037 1.00 95.00 119 THR A CA 1
ATOM 968 C C . THR A 1 119 ? 9.450 -7.679 -21.306 1.00 95.00 119 THR A C 1
ATOM 970 O O . THR A 1 119 ? 9.244 -7.710 -20.096 1.00 95.00 119 THR A O 1
ATOM 973 N N . ILE A 1 120 ? 9.257 -6.571 -22.027 1.00 95.31 120 ILE A N 1
ATOM 974 C CA . ILE A 1 120 ? 8.794 -5.301 -21.446 1.00 95.31 120 ILE A CA 1
ATOM 975 C C . ILE A 1 120 ? 7.393 -5.445 -20.844 1.00 95.31 120 ILE A C 1
ATOM 977 O O . ILE A 1 120 ? 7.161 -4.985 -19.727 1.00 95.31 120 ILE A O 1
ATOM 981 N N . ILE A 1 121 ? 6.472 -6.131 -21.530 1.00 95.50 121 ILE A N 1
ATOM 982 C CA . ILE A 1 121 ? 5.135 -6.424 -20.993 1.00 95.50 121 ILE A CA 1
ATOM 983 C C . ILE A 1 121 ? 5.242 -7.274 -19.723 1.00 95.50 121 ILE A C 1
ATOM 985 O O . ILE A 1 121 ? 4.556 -6.984 -18.741 1.00 95.50 121 ILE A O 1
ATOM 989 N N . ALA A 1 122 ? 6.115 -8.286 -19.710 1.00 95.94 122 ALA A N 1
ATOM 990 C CA . ALA A 1 122 ? 6.335 -9.112 -18.528 1.00 95.94 122 ALA A CA 1
ATOM 991 C C . ALA A 1 122 ? 6.841 -8.281 -17.335 1.00 95.94 122 ALA A C 1
ATOM 993 O O . ALA A 1 122 ? 6.317 -8.438 -16.232 1.00 95.94 122 ALA A O 1
ATOM 994 N N . ILE A 1 123 ? 7.781 -7.352 -17.552 1.00 96.19 123 ILE A N 1
ATOM 995 C CA . ILE A 1 123 ? 8.262 -6.424 -16.512 1.00 96.19 123 ILE A CA 1
ATOM 996 C C . ILE A 1 123 ? 7.123 -5.513 -16.038 1.00 96.19 123 ILE A C 1
ATOM 998 O O . ILE A 1 123 ? 6.861 -5.410 -14.842 1.00 96.19 123 ILE A O 1
ATOM 1002 N N . ALA A 1 124 ? 6.378 -4.905 -16.963 1.00 95.56 124 ALA A N 1
ATOM 1003 C CA . ALA A 1 124 ? 5.254 -4.037 -16.620 1.00 95.56 124 ALA A CA 1
ATOM 1004 C C . ALA A 1 124 ? 4.149 -4.778 -15.842 1.00 95.56 124 ALA A C 1
ATOM 1006 O O . ALA A 1 124 ? 3.443 -4.163 -15.046 1.00 95.56 124 ALA A O 1
ATOM 1007 N N . SER A 1 125 ? 4.004 -6.092 -16.040 1.00 95.75 125 SER A N 1
ATOM 1008 C CA . SER A 1 125 ? 3.006 -6.921 -15.357 1.00 95.75 125 SER A CA 1
ATOM 1009 C C . SER A 1 125 ? 3.366 -7.314 -13.921 1.00 95.75 125 SER A C 1
ATOM 1011 O O . SER A 1 125 ? 2.499 -7.821 -13.216 1.00 95.75 125 SER A O 1
ATOM 1013 N N . ILE A 1 126 ? 4.589 -7.043 -13.444 1.00 95.50 126 ILE A N 1
ATOM 1014 C CA . ILE A 1 126 ? 5.056 -7.409 -12.092 1.00 95.50 126 ILE A CA 1
ATOM 1015 C C . ILE A 1 126 ? 4.092 -7.017 -10.954 1.00 95.50 126 ILE A C 1
ATOM 1017 O O . ILE A 1 126 ? 3.916 -7.827 -10.040 1.00 95.50 126 ILE A O 1
ATOM 1021 N N . PRO A 1 127 ? 3.394 -5.861 -10.980 1.00 94.75 127 PRO A N 1
ATOM 1022 C CA . PRO A 1 127 ? 2.418 -5.536 -9.941 1.00 94.75 127 PRO A CA 1
ATOM 1023 C C . PRO A 1 127 ? 1.284 -6.558 -9.765 1.00 94.75 127 PRO A C 1
ATOM 1025 O O . PRO A 1 127 ? 0.641 -6.568 -8.719 1.00 94.75 127 PRO A O 1
ATOM 1028 N N . GLU A 1 128 ? 1.018 -7.418 -10.754 1.00 92.94 128 GLU A N 1
ATOM 1029 C CA . GLU A 1 128 ? 0.050 -8.518 -10.641 1.00 92.94 128 GLU A CA 1
ATOM 1030 C C . GLU A 1 128 ? 0.437 -9.566 -9.598 1.00 92.94 128 GLU A C 1
ATOM 1032 O O . GLU A 1 128 ? -0.448 -10.205 -9.019 1.00 92.94 128 GLU A O 1
ATOM 1037 N N . ASP A 1 129 ? 1.737 -9.732 -9.359 1.00 92.56 129 ASP A N 1
ATOM 1038 C CA . ASP A 1 129 ? 2.280 -10.733 -8.444 1.00 92.56 129 ASP A CA 1
ATOM 1039 C C . ASP A 1 129 ? 2.284 -10.236 -6.989 1.00 92.56 129 ASP A C 1
ATOM 1041 O O . ASP A 1 129 ? 2.434 -11.027 -6.059 1.00 92.56 129 ASP A O 1
ATOM 1045 N N . ILE A 1 130 ? 2.086 -8.930 -6.775 1.00 91.88 130 ILE A N 1
ATOM 1046 C CA . ILE A 1 130 ? 2.134 -8.277 -5.464 1.00 91.88 130 ILE A CA 1
ATOM 1047 C C . ILE A 1 130 ? 0.714 -8.200 -4.895 1.00 91.88 130 ILE A C 1
ATOM 1049 O O . ILE A 1 130 ? 0.013 -7.198 -5.042 1.00 91.88 130 ILE A O 1
ATOM 1053 N N . ARG A 1 131 ? 0.275 -9.289 -4.252 1.00 86.56 131 ARG A N 1
ATOM 1054 C CA . ARG A 1 131 ? -1.084 -9.439 -3.698 1.00 86.56 131 ARG A CA 1
ATOM 1055 C C . ARG A 1 131 ? -1.087 -9.586 -2.176 1.00 86.56 131 ARG A C 1
ATOM 1057 O O . ARG A 1 131 ? -0.066 -9.866 -1.558 1.00 86.56 131 ARG A O 1
ATOM 1064 N N . GLY A 1 132 ? -2.273 -9.440 -1.588 1.00 86.56 132 GLY A N 1
ATOM 1065 C CA . GLY A 1 132 ? -2.493 -9.576 -0.148 1.00 86.56 132 GLY A CA 1
ATOM 1066 C C . GLY A 1 132 ? -2.207 -8.292 0.634 1.00 86.56 132 GLY A C 1
ATOM 1067 O O . GLY A 1 132 ? -2.062 -7.215 0.059 1.00 86.56 132 GLY A O 1
ATOM 1068 N N . TYR A 1 133 ? -2.143 -8.421 1.960 1.00 82.88 133 TYR A N 1
ATOM 1069 C CA . TYR A 1 133 ? -1.963 -7.310 2.900 1.00 82.88 133 TYR A CA 1
ATOM 1070 C C . TYR A 1 133 ? -0.869 -7.638 3.921 1.00 82.88 133 TYR A C 1
ATOM 1072 O O . TYR A 1 133 ? -0.654 -8.815 4.226 1.00 82.88 133 TYR A O 1
ATOM 1080 N N . SER A 1 134 ? -0.222 -6.616 4.494 1.00 80.69 134 SER A N 1
ATOM 1081 C CA . SER A 1 134 ? 0.784 -6.781 5.551 1.00 80.69 134 SER A CA 1
ATOM 1082 C C . SER A 1 134 ? 1.913 -7.742 5.132 1.00 80.69 134 SER A C 1
ATOM 1084 O O . SER A 1 134 ? 2.389 -7.690 3.998 1.00 80.69 134 SER A O 1
ATOM 1086 N N . HIS A 1 135 ? 2.339 -8.642 6.016 1.00 83.44 135 HIS A N 1
ATOM 1087 C CA . HIS A 1 135 ? 3.421 -9.603 5.784 1.00 83.44 135 HIS A CA 1
ATOM 1088 C C . HIS A 1 135 ? 3.224 -10.486 4.539 1.00 83.44 135 HIS A C 1
ATOM 1090 O O . HIS A 1 135 ? 4.194 -10.793 3.849 1.00 83.44 135 HIS A O 1
ATOM 1096 N N . VAL A 1 136 ? 1.980 -10.841 4.188 1.00 88.56 136 VAL A N 1
ATOM 1097 C CA . VAL A 1 136 ? 1.688 -11.596 2.955 1.00 88.56 136 VAL A CA 1
ATOM 1098 C C . VAL A 1 136 ? 2.100 -10.780 1.728 1.00 88.56 136 VAL A C 1
ATOM 1100 O O . VAL A 1 136 ? 2.763 -11.293 0.826 1.00 88.56 136 VAL A O 1
ATOM 1103 N N . ARG A 1 137 ? 1.781 -9.480 1.727 1.00 88.31 137 ARG A N 1
ATOM 1104 C CA . ARG A 1 137 ? 2.182 -8.559 0.658 1.00 88.31 137 ARG A CA 1
ATOM 1105 C C . ARG A 1 137 ? 3.697 -8.395 0.601 1.00 88.31 137 ARG A C 1
ATOM 1107 O O . ARG A 1 137 ? 4.254 -8.393 -0.491 1.00 88.31 137 ARG A O 1
ATOM 1114 N N . GLN A 1 138 ? 4.364 -8.299 1.752 1.00 88.25 138 GLN A N 1
ATOM 1115 C CA . GLN A 1 138 ? 5.827 -8.192 1.825 1.00 88.25 138 GLN A CA 1
ATOM 1116 C C . GLN A 1 138 ? 6.521 -9.429 1.239 1.00 88.25 138 GLN A C 1
ATOM 1118 O O . GLN A 1 138 ? 7.468 -9.297 0.463 1.00 88.25 138 GLN A O 1
ATOM 1123 N N . HIS A 1 139 ? 6.013 -10.627 1.535 1.00 90.62 139 HIS A N 1
AT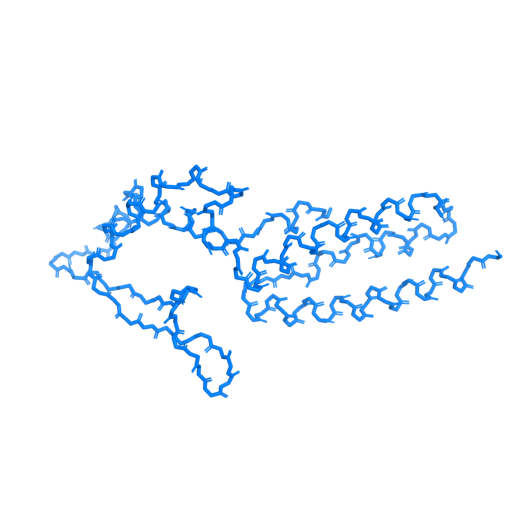OM 1124 C CA . HIS A 1 139 ? 6.524 -11.867 0.953 1.00 90.62 139 HIS A CA 1
ATOM 1125 C C . HIS A 1 139 ? 6.372 -11.883 -0.578 1.00 90.62 139 HIS A C 1
ATOM 1127 O O . HIS A 1 139 ? 7.328 -12.168 -1.305 1.00 90.62 139 HIS A O 1
ATOM 1133 N N . HIS A 1 140 ? 5.190 -11.518 -1.084 1.00 93.19 140 HIS A N 1
ATOM 1134 C CA . HIS A 1 140 ? 4.956 -11.410 -2.525 1.00 93.19 140 HIS A CA 1
ATOM 1135 C C . HIS A 1 140 ? 5.821 -10.337 -3.188 1.00 93.19 140 HIS A C 1
ATOM 1137 O O . HIS A 1 140 ? 6.358 -10.574 -4.267 1.00 93.19 140 HIS A O 1
ATOM 1143 N N . LEU A 1 141 ? 6.019 -9.193 -2.531 1.00 92.94 141 LEU A N 1
ATOM 1144 C CA . LEU A 1 141 ? 6.910 -8.137 -3.000 1.00 92.94 141 LEU A CA 1
ATOM 1145 C C . LEU A 1 141 ? 8.350 -8.646 -3.140 1.00 92.94 141 LEU A C 1
ATOM 1147 O O . LEU A 1 141 ? 8.976 -8.422 -4.173 1.00 92.94 141 LEU A O 1
ATOM 1151 N N . ALA A 1 142 ? 8.868 -9.378 -2.152 1.00 93.50 142 ALA A N 1
ATOM 1152 C CA . ALA A 1 142 ? 10.216 -9.938 -2.218 1.00 93.50 142 ALA A CA 1
ATOM 1153 C C . ALA A 1 142 ? 10.385 -10.912 -3.400 1.00 93.50 142 ALA A C 1
ATOM 1155 O O . ALA A 1 142 ? 11.401 -10.879 -4.099 1.00 93.50 142 ALA A O 1
ATOM 1156 N N . ALA A 1 143 ? 9.384 -11.758 -3.664 1.00 94.56 143 ALA A N 1
ATOM 1157 C CA . ALA A 1 143 ? 9.383 -12.646 -4.826 1.00 94.56 143 ALA A CA 1
ATOM 1158 C C . ALA A 1 143 ? 9.288 -11.867 -6.153 1.00 94.56 143 ALA A C 1
ATOM 1160 O O . ALA A 1 143 ? 10.035 -12.148 -7.093 1.00 94.56 143 ALA A O 1
ATOM 1161 N N . ALA A 1 144 ? 8.421 -10.854 -6.207 1.00 95.25 144 ALA A N 1
ATOM 1162 C CA . ALA A 1 144 ? 8.233 -9.985 -7.363 1.00 95.25 144 ALA A CA 1
ATOM 1163 C C . ALA A 1 144 ? 9.525 -9.241 -7.737 1.00 95.25 144 ALA A C 1
ATOM 1165 O O . ALA A 1 144 ? 9.901 -9.234 -8.905 1.00 95.25 144 ALA A O 1
ATOM 1166 N N . ARG A 1 145 ? 10.274 -8.723 -6.754 1.00 95.06 145 ARG A N 1
ATOM 1167 C CA . ARG A 1 145 ? 11.576 -8.068 -6.985 1.00 95.06 145 ARG A CA 1
ATOM 1168 C C . ARG A 1 145 ? 12.612 -8.994 -7.607 1.00 95.06 145 ARG A C 1
ATOM 1170 O O . ARG A 1 145 ? 13.328 -8.596 -8.520 1.00 95.06 145 ARG A O 1
ATOM 1177 N N . LYS A 1 146 ? 12.672 -10.252 -7.162 1.00 96.44 146 LYS A N 1
ATOM 1178 C CA . LYS A 1 146 ? 13.567 -11.253 -7.768 1.00 96.44 146 LYS A CA 1
ATOM 1179 C C . LYS A 1 146 ? 13.203 -11.513 -9.232 1.00 96.44 146 LYS A C 1
ATOM 1181 O O . LYS A 1 146 ? 14.089 -11.638 -10.076 1.00 96.44 146 LYS A O 1
ATOM 1186 N N . LYS A 1 147 ? 11.904 -11.585 -9.536 1.00 96.31 147 LYS A N 1
ATOM 1187 C CA . LYS A 1 147 ? 11.399 -11.769 -10.902 1.00 96.31 147 LYS A CA 1
ATOM 1188 C C . LYS A 1 147 ? 11.687 -10.548 -11.782 1.00 96.31 147 LYS A C 1
ATOM 1190 O O . LYS A 1 147 ? 12.178 -10.724 -12.893 1.00 96.31 147 LYS A O 1
ATOM 1195 N N . GLU A 1 148 ? 11.446 -9.343 -11.273 1.00 96.44 148 GLU A N 1
ATOM 1196 C CA . GLU A 1 148 ? 11.757 -8.069 -11.934 1.00 96.44 148 GLU A CA 1
ATOM 1197 C C . GLU A 1 148 ? 13.242 -7.982 -12.308 1.00 96.44 148 GLU A C 1
ATOM 1199 O O . GLU A 1 148 ? 13.565 -7.806 -13.481 1.00 96.44 148 GLU A O 1
ATOM 1204 N N . ALA A 1 149 ? 14.144 -8.221 -11.350 1.00 96.44 149 ALA A N 1
ATOM 1205 C CA . ALA A 1 149 ? 15.587 -8.194 -11.585 1.00 96.44 149 ALA A CA 1
ATOM 1206 C C . ALA A 1 149 ? 16.027 -9.194 -12.669 1.00 96.44 149 ALA A C 1
ATOM 1208 O O . ALA A 1 149 ? 16.844 -8.872 -13.531 1.00 96.44 149 ALA A O 1
ATOM 1209 N N . LYS A 1 150 ? 15.452 -10.404 -12.669 1.00 96.81 150 LYS A N 1
ATOM 1210 C CA . LYS A 1 150 ? 15.732 -11.418 -13.695 1.00 96.81 150 LYS A CA 1
ATOM 1211 C C . LYS A 1 150 ? 15.294 -10.961 -15.090 1.00 96.81 150 LYS A C 1
ATOM 1213 O O . LYS A 1 150 ? 16.035 -11.167 -16.050 1.00 96.81 150 LYS A O 1
ATOM 1218 N N . LEU A 1 151 ? 14.102 -10.374 -15.205 1.00 96.06 151 LEU A N 1
ATOM 1219 C CA . LEU A 1 151 ? 13.565 -9.898 -16.481 1.00 96.06 151 LEU A CA 1
ATOM 1220 C C . LEU A 1 151 ? 14.337 -8.685 -17.009 1.00 96.06 151 LEU A C 1
ATOM 1222 O O . LEU A 1 151 ? 14.584 -8.608 -18.210 1.00 96.06 151 LEU A O 1
ATOM 1226 N N . LEU A 1 152 ? 14.770 -7.780 -16.127 1.00 95.50 152 LEU A N 1
ATOM 1227 C CA . LEU A 1 152 ? 15.640 -6.660 -16.493 1.00 95.50 152 LEU A CA 1
ATOM 1228 C C . LEU A 1 152 ? 16.988 -7.152 -17.032 1.00 95.50 152 LEU A C 1
ATOM 1230 O O . LEU A 1 152 ? 17.376 -6.772 -18.130 1.00 95.50 152 LEU A O 1
ATOM 1234 N N . ALA A 1 153 ? 17.635 -8.100 -16.350 1.00 95.12 153 ALA A N 1
ATOM 1235 C CA . ALA A 1 153 ? 18.882 -8.697 -16.835 1.00 95.12 153 ALA A CA 1
ATOM 1236 C C . ALA A 1 153 ? 18.716 -9.467 -18.162 1.00 95.12 153 ALA A C 1
ATOM 1238 O O . ALA A 1 153 ? 19.665 -9.637 -18.929 1.00 95.12 153 ALA A O 1
ATOM 1239 N N . GLU A 1 154 ? 17.529 -10.004 -18.448 1.00 92.81 154 GLU A N 1
ATOM 1240 C CA . GLU A 1 154 ? 17.215 -10.584 -19.756 1.00 92.81 154 GLU A CA 1
ATOM 1241 C C . GLU A 1 154 ? 17.025 -9.515 -20.835 1.00 92.81 154 GLU A C 1
ATOM 1243 O O . GLU A 1 154 ? 17.524 -9.689 -21.947 1.00 92.81 154 GLU A O 1
ATOM 1248 N N . LEU A 1 155 ? 16.347 -8.413 -20.509 1.00 92.81 155 LEU A N 1
ATOM 1249 C CA . LEU A 1 155 ? 16.17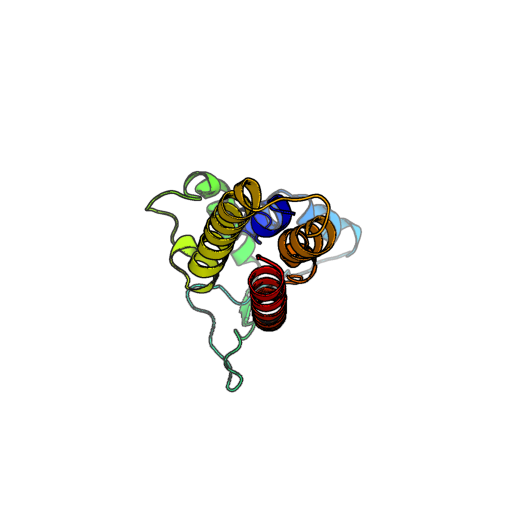8 -7.277 -21.409 1.00 92.81 155 LEU A CA 1
ATOM 1250 C C . LEU A 1 155 ? 17.533 -6.665 -21.790 1.00 92.81 155 LEU A C 1
ATOM 1252 O O . LEU A 1 155 ? 17.772 -6.420 -22.970 1.00 92.81 155 LEU A O 1
ATOM 1256 N N . ASP A 1 156 ? 18.422 -6.484 -20.813 1.00 91.12 156 ASP A N 1
ATOM 1257 C CA . ASP A 1 156 ? 19.758 -5.916 -21.014 1.00 91.12 156 ASP A CA 1
ATOM 1258 C C . ASP A 1 156 ? 20.629 -6.815 -21.907 1.00 91.12 156 ASP A C 1
ATOM 1260 O O . ASP A 1 156 ? 21.310 -6.323 -22.798 1.00 91.12 156 ASP A O 1
ATOM 1264 N N . ARG A 1 157 ? 20.547 -8.145 -21.753 1.00 87.75 157 ARG A N 1
ATOM 1265 C CA . ARG A 1 157 ? 21.269 -9.103 -22.616 1.00 87.75 157 ARG A CA 1
ATOM 1266 C C . ARG A 1 157 ? 20.782 -9.131 -24.065 1.00 87.75 157 ARG A C 1
ATOM 1268 O O . ARG A 1 157 ? 21.507 -9.604 -24.933 1.00 87.75 157 ARG A O 1
ATOM 1275 N N . ARG A 1 158 ? 19.537 -8.715 -24.315 1.00 76.56 158 ARG A N 1
ATOM 1276 C CA . ARG A 1 158 ? 18.928 -8.681 -25.655 1.00 76.56 158 ARG A CA 1
ATOM 1277 C C . ARG A 1 158 ? 19.084 -7.327 -26.344 1.00 76.56 158 ARG A C 1
ATOM 1279 O O . ARG A 1 158 ? 18.682 -7.216 -27.501 1.00 76.56 158 ARG A O 1
ATOM 1286 N N . GLN A 1 159 ? 19.605 -6.308 -25.659 1.00 64.94 159 GLN A N 1
ATOM 1287 C CA . GLN A 1 159 ? 19.969 -5.060 -26.318 1.00 64.94 159 GLN A CA 1
ATOM 1288 C C . GLN A 1 159 ? 21.296 -5.255 -27.070 1.00 64.94 159 GLN A C 1
ATOM 1290 O O . GLN A 1 159 ? 22.265 -5.680 -26.442 1.00 64.94 159 GLN A O 1
ATOM 1295 N N . PRO A 1 160 ? 21.326 -5.017 -28.393 1.00 53.91 160 PRO A N 1
ATOM 1296 C CA . PRO A 1 160 ? 22.564 -4.998 -29.165 1.00 53.91 160 PRO A CA 1
ATOM 1297 C C . PRO A 1 160 ? 23.445 -3.798 -28.806 1.00 53.91 160 PRO A C 1
ATOM 1299 O O . PRO A 1 160 ? 22.886 -2.748 -28.407 1.00 53.91 160 PRO A O 1
#

Sequence (160 aa):
YYFKLMAGKDEYEVARLHSNGDFLARIADQFEGDYTLRYNLAPPLFARTGADGLPVKSEYGSWVRHVFSLLAKFRFLRGTMFDIFAYTEERKAERALADEYRTLVESLLPRMTAANLPTIIAIASIPEDIRGYSHVRQHHLAAARKKEAKLLAELDRRQP

Secondary structure (DSSP, 8-state):
-HHHHH-PPPHHHHHHHHHSSHHHHHHHHH--SS----EEE--TTTPPB-TTSPBPPEEE-TTHHHHHHHHHHGGGGTTSTT-TGGGSHHHHHHHHHHHHHHHHHHHHGGG--TTTHHHHHHHHTGGGG--SSHHHHHHHHHHHHHHHHHHHHHHHHT--

Radius of gyration: 20.8 Å; chains: 1; bounding box: 53×30×55 Å

pLDDT: mean 89.39, std 5.66, range [53.91, 96.81]

Foldseek 3Di:
DLVLLVPADDLLVVLCVLQVCPVVVVVPVVDDDDDWDKDFDQPQPDFDADPVRDGHTDIDGPCVNVVSVVSNVVPVCPPPPNPPVCPHPVNVVSVVVSVVLVVVLVVCVVLDDPVCPVLSVVLNCLSVQQDDHDPVSVVSVVVSVVVNVVSVVVSVVPDD